Protein AF-A0A5E4L5F6-F1 (afdb_monomer_lite)

Sequence (47 aa):
MVGLESSMDLAESAKKVKKPDVADAERERQKKFYEQLRSRSAPVPEA

Radius of gyration: 19.06 Å; chains: 1; bounding box: 30×30×46 Å

Structure (mmCIF, N/CA/C/O backbone):
data_AF-A0A5E4L5F6-F1
#
_entry.id   AF-A0A5E4L5F6-F1
#
loop_
_atom_site.group_PDB
_atom_site.id
_atom_site.type_symbol
_atom_site.label_atom_id
_atom_site.label_alt_id
_atom_site.label_comp_id
_atom_site.label_asym_id
_atom_site.label_entity_id
_atom_site.label_seq_id
_atom_site.pdbx_PDB_ins_code
_atom_site.Cartn_x
_atom_site.Cartn_y
_atom_site.Cartn_z
_atom_site.occupancy
_atom_site.B_iso_or_equiv
_atom_site.auth_seq_id
_atom_site.auth_comp_id
_atom_site.auth_asym_id
_atom_site.auth_atom_id
_atom_site.pdbx_PDB_model_num
ATOM 1 N N . MET A 1 1 ? 19.440 18.331 -26.395 1.00 54.62 1 MET A N 1
ATOM 2 C CA . MET A 1 1 ? 18.479 18.047 -25.312 1.00 54.62 1 MET A CA 1
ATOM 3 C C . MET A 1 1 ? 17.664 16.829 -25.739 1.00 54.62 1 MET A C 1
ATOM 5 O O . MET A 1 1 ? 16.595 17.010 -26.270 1.00 54.62 1 MET A O 1
ATOM 9 N N . VAL A 1 2 ? 18.232 15.617 -25.652 1.00 59.62 2 VAL A N 1
ATOM 10 C CA . VAL A 1 2 ? 17.595 14.360 -26.141 1.00 59.62 2 VAL A CA 1
ATOM 11 C C . VAL A 1 2 ? 17.484 13.313 -25.015 1.00 59.62 2 VAL A C 1
ATOM 13 O O . VAL A 1 2 ? 16.746 12.343 -25.108 1.00 59.62 2 VAL A O 1
ATOM 16 N N . GLY A 1 3 ? 18.198 13.515 -23.899 1.00 59.75 3 GLY A N 1
ATOM 17 C CA . GLY A 1 3 ? 18.177 12.601 -22.747 1.00 59.75 3 GLY A CA 1
ATOM 18 C C . GLY A 1 3 ? 17.125 12.926 -21.683 1.00 59.75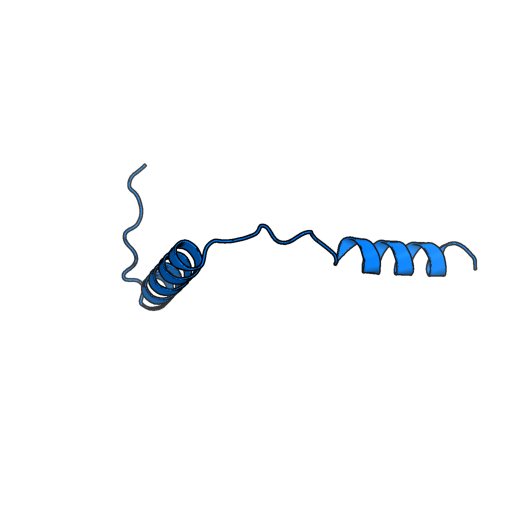 3 GLY A C 1
ATOM 19 O O . GLY A 1 3 ? 16.781 12.059 -20.884 1.00 59.75 3 GLY A O 1
ATOM 20 N N . LEU A 1 4 ? 16.609 14.161 -21.652 1.00 59.84 4 LEU A N 1
ATOM 21 C CA . LEU A 1 4 ? 15.620 14.580 -20.650 1.00 59.84 4 LEU A CA 1
ATOM 22 C C . LEU A 1 4 ? 14.243 13.966 -20.925 1.00 59.84 4 LEU A C 1
ATOM 24 O O . LEU A 1 4 ? 13.631 13.439 -20.003 1.00 59.84 4 LEU A O 1
ATOM 28 N N . GLU A 1 5 ? 13.812 13.950 -22.187 1.00 62.75 5 GLU A N 1
ATOM 29 C CA . GLU A 1 5 ? 12.546 13.336 -22.616 1.00 62.75 5 GLU A CA 1
ATOM 30 C C . GLU A 1 5 ? 12.553 11.826 -22.323 1.00 62.75 5 GLU A C 1
ATOM 32 O O . GLU A 1 5 ? 11.668 11.319 -21.639 1.00 62.75 5 GLU A O 1
ATOM 37 N N . SER A 1 6 ? 13.645 11.136 -22.680 1.00 67.44 6 SER A N 1
ATOM 38 C CA . SER A 1 6 ? 13.829 9.710 -22.371 1.00 67.44 6 SER A CA 1
ATOM 39 C C . SER A 1 6 ? 13.822 9.407 -20.867 1.00 67.44 6 SER A C 1
ATOM 41 O O . SER A 1 6 ? 13.350 8.346 -20.462 1.00 67.44 6 SER A O 1
ATOM 4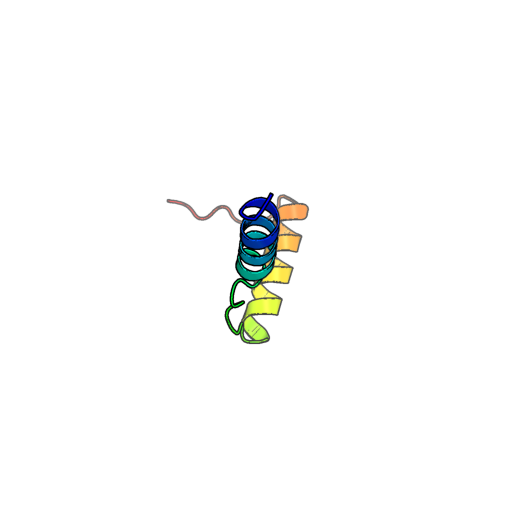3 N N . SER A 1 7 ? 14.3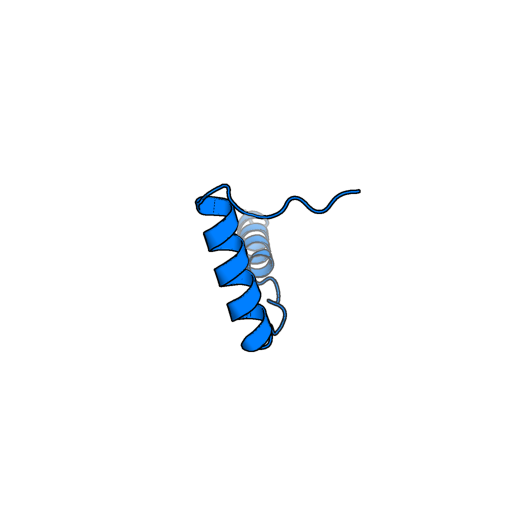36 10.312 -20.030 1.00 71.00 7 SER A N 1
ATOM 44 C CA . SER A 1 7 ? 14.359 10.122 -18.573 1.00 71.00 7 SER A CA 1
ATOM 45 C C . SER A 1 7 ? 12.976 10.326 -17.945 1.00 71.00 7 SER A C 1
ATOM 47 O O . SER A 1 7 ? 12.638 9.647 -16.974 1.00 71.00 7 SER A O 1
ATOM 49 N N . MET A 1 8 ? 12.160 11.228 -18.499 1.0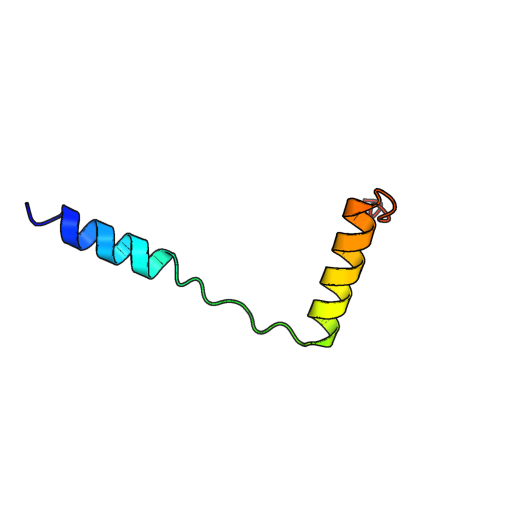0 78.00 8 MET A N 1
ATOM 50 C CA . MET A 1 8 ? 10.783 11.442 -18.043 1.00 78.00 8 MET A CA 1
ATOM 51 C C . MET A 1 8 ? 9.879 10.254 -18.392 1.00 78.00 8 MET A C 1
ATOM 53 O O . MET A 1 8 ? 9.155 9.777 -17.519 1.00 78.00 8 MET A O 1
ATOM 57 N N . ASP A 1 9 ? 10.004 9.693 -19.595 1.00 76.19 9 ASP A N 1
ATOM 58 C CA . ASP A 1 9 ? 9.237 8.507 -20.008 1.00 76.19 9 ASP A CA 1
ATOM 59 C C . ASP A 1 9 ? 9.582 7.263 -19.167 1.00 76.19 9 ASP A C 1
ATOM 61 O O . ASP A 1 9 ? 8.717 6.466 -18.773 1.00 76.19 9 ASP A O 1
ATOM 65 N N . LEU A 1 10 ? 10.862 7.106 -18.816 1.00 76.62 10 LEU A N 1
ATOM 66 C CA . LEU A 1 10 ? 11.316 6.055 -17.904 1.00 76.62 10 LEU A CA 1
ATOM 67 C C . LEU A 1 10 ? 10.771 6.257 -16.482 1.00 76.62 10 LEU A C 1
ATOM 69 O O . LEU A 1 10 ? 10.346 5.297 -15.840 1.00 76.62 10 LEU A O 1
ATOM 73 N N . ALA A 1 11 ? 10.705 7.497 -15.996 1.00 78.12 11 ALA A N 1
ATOM 74 C CA . ALA A 1 11 ? 10.119 7.796 -14.691 1.00 78.12 11 ALA A CA 1
ATOM 75 C C . ALA A 1 11 ? 8.603 7.527 -14.653 1.00 78.12 11 ALA A C 1
ATOM 77 O O . ALA A 1 11 ? 8.079 7.050 -13.644 1.00 78.12 11 ALA A O 1
ATOM 78 N N . GLU A 1 12 ? 7.879 7.799 -15.739 1.00 78.62 12 GLU A N 1
ATOM 79 C CA . GLU A 1 12 ? 6.447 7.501 -15.834 1.00 78.62 12 GLU A CA 1
ATOM 80 C C . GLU A 1 12 ? 6.154 6.004 -15.934 1.00 78.62 12 GLU A C 1
ATOM 82 O O . GLU A 1 12 ? 5.211 5.511 -15.310 1.00 78.62 12 GLU A O 1
ATOM 87 N N . SER A 1 13 ? 6.969 5.257 -16.677 1.00 76.19 13 SER A N 1
ATOM 88 C CA . SER A 1 13 ? 6.844 3.800 -16.749 1.00 76.19 13 SER A CA 1
ATOM 89 C C . SER A 1 13 ? 7.219 3.118 -15.430 1.00 76.19 13 SER A C 1
ATOM 91 O O . SER A 1 13 ? 6.530 2.185 -15.024 1.00 76.19 13 SER A O 1
ATOM 93 N N . ALA A 1 14 ? 8.204 3.634 -14.689 1.00 72.75 14 ALA A N 1
ATOM 94 C CA . ALA A 1 14 ? 8.573 3.121 -13.368 1.00 72.75 14 ALA A CA 1
ATOM 95 C C . ALA A 1 14 ? 7.458 3.274 -12.313 1.00 72.75 14 ALA A C 1
ATOM 97 O O . ALA A 1 14 ? 7.357 2.460 -11.396 1.00 72.75 14 ALA A O 1
ATOM 98 N N . LYS A 1 15 ? 6.567 4.270 -12.450 1.00 72.12 15 LYS A N 1
ATOM 99 C CA . LYS A 1 15 ? 5.375 4.405 -11.586 1.00 72.12 15 LYS A CA 1
ATOM 100 C C . LYS A 1 15 ? 4.349 3.294 -11.815 1.00 72.12 15 LYS A C 1
ATOM 102 O O . LYS A 1 15 ? 3.505 3.053 -10.950 1.00 72.12 15 LYS A O 1
ATOM 107 N N . LYS A 1 16 ? 4.406 2.601 -12.957 1.00 74.75 16 LYS A N 1
ATOM 108 C CA . LYS A 1 16 ? 3.524 1.477 -13.296 1.00 74.75 16 LYS A CA 1
ATOM 109 C C . LYS A 1 16 ? 4.043 0.195 -12.641 1.00 74.75 16 LYS A C 1
ATOM 111 O O . LYS A 1 16 ? 4.351 -0.789 -13.305 1.00 74.75 16 LYS A O 1
ATOM 116 N N . VAL A 1 17 ? 4.136 0.199 -11.314 1.00 69.25 17 VAL A N 1
ATOM 117 C CA . VAL A 1 17 ? 4.406 -1.018 -10.547 1.00 69.25 17 VAL A CA 1
ATOM 118 C C . VAL A 1 17 ? 3.178 -1.917 -10.662 1.00 69.25 17 VAL A C 1
ATOM 120 O O . VAL A 1 17 ? 2.066 -1.506 -10.318 1.00 69.25 17 VAL A O 1
ATOM 123 N N . LYS A 1 18 ? 3.369 -3.141 -11.166 1.00 69.75 18 LYS A N 1
ATOM 124 C CA . LYS A 1 18 ? 2.312 -4.153 -11.242 1.00 69.75 18 LYS A CA 1
ATOM 125 C C . LYS A 1 18 ? 1.824 -4.432 -9.823 1.00 69.75 18 LYS A C 1
ATOM 127 O O . LYS A 1 18 ? 2.533 -5.047 -9.029 1.00 69.75 18 LYS A O 1
ATOM 132 N N . LYS A 1 19 ? 0.631 -3.937 -9.490 1.00 72.44 19 LYS A N 1
ATOM 133 C CA . LYS A 1 19 ? 0.014 -4.232 -8.199 1.00 72.44 19 LYS A CA 1
ATOM 134 C C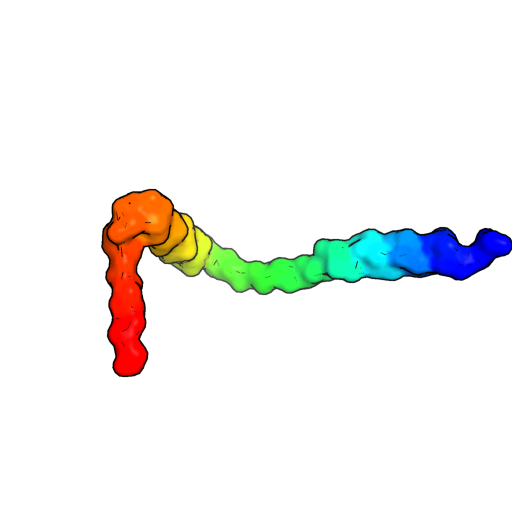 . LYS A 1 19 ? -0.310 -5.729 -8.169 1.00 72.44 19 LYS A C 1
ATOM 136 O O . LYS A 1 19 ? -0.835 -6.233 -9.163 1.00 72.44 19 LYS A O 1
ATOM 141 N N . PRO A 1 20 ? 0.031 -6.445 -7.088 1.00 71.06 20 PRO A N 1
ATOM 142 C CA . PRO A 1 20 ? -0.369 -7.835 -6.950 1.00 71.06 20 PRO A CA 1
ATOM 143 C C . PRO A 1 20 ? -1.896 -7.913 -6.885 1.00 71.06 20 PRO A C 1
ATOM 145 O O . PRO A 1 20 ? -2.537 -7.052 -6.275 1.00 71.06 20 PRO A O 1
ATOM 148 N N . ASP A 1 21 ? -2.475 -8.941 -7.503 1.00 75.19 21 ASP A N 1
ATOM 149 C CA . ASP A 1 21 ? -3.891 -9.241 -7.321 1.00 75.19 21 ASP A CA 1
ATOM 150 C C . ASP A 1 21 ? -4.106 -9.712 -5.882 1.00 75.19 21 ASP A C 1
ATOM 152 O O . ASP A 1 21 ? -3.740 -10.822 -5.498 1.00 75.19 21 ASP A O 1
ATOM 156 N N . VAL A 1 22 ? -4.668 -8.826 -5.061 1.00 76.38 22 VAL A N 1
ATOM 157 C CA . VAL A 1 22 ? -5.052 -9.137 -3.684 1.00 76.38 22 VAL A CA 1
ATOM 158 C C . VAL A 1 22 ? -6.499 -9.614 -3.701 1.00 76.38 22 VAL A C 1
ATOM 160 O O . VAL A 1 22 ? -7.389 -8.854 -4.103 1.00 76.38 22 VAL A O 1
ATOM 163 N N . ALA A 1 23 ? -6.723 -10.851 -3.250 1.00 82.88 23 ALA A N 1
ATOM 164 C CA . ALA A 1 23 ? -8.054 -11.415 -3.048 1.00 82.88 23 ALA A CA 1
ATOM 165 C C . ALA A 1 23 ? -8.881 -10.533 -2.096 1.00 82.88 23 ALA A C 1
ATOM 167 O O . ALA A 1 23 ? -8.340 -9.962 -1.147 1.00 82.88 23 ALA A O 1
ATOM 168 N N . ASP A 1 24 ? -10.194 -10.432 -2.315 1.00 79.88 24 ASP A N 1
ATOM 169 C CA . ASP A 1 24 ? -11.046 -9.503 -1.554 1.00 79.88 24 ASP A CA 1
ATOM 170 C C . ASP A 1 24 ? -11.002 -9.761 -0.038 1.00 79.88 24 ASP A C 1
ATOM 172 O O . ASP A 1 24 ? -10.921 -8.817 0.750 1.00 79.88 24 ASP A O 1
ATOM 176 N N . ALA A 1 25 ? -10.914 -11.031 0.369 1.00 78.62 25 ALA A N 1
ATOM 177 C CA . ALA A 1 25 ? -10.755 -11.426 1.769 1.00 78.62 25 ALA A CA 1
ATOM 178 C C . ALA A 1 25 ? -9.471 -10.869 2.418 1.00 78.62 25 ALA A C 1
ATOM 180 O O . ALA A 1 25 ? -9.469 -10.505 3.594 1.00 78.62 25 ALA A O 1
ATOM 181 N N . GLU A 1 26 ? -8.378 -10.776 1.661 1.00 78.62 26 GLU A N 1
ATOM 182 C CA . GLU A 1 26 ? -7.103 -10.254 2.155 1.00 78.62 26 GLU A CA 1
ATOM 183 C C . GLU A 1 26 ? -7.121 -8.720 2.232 1.00 78.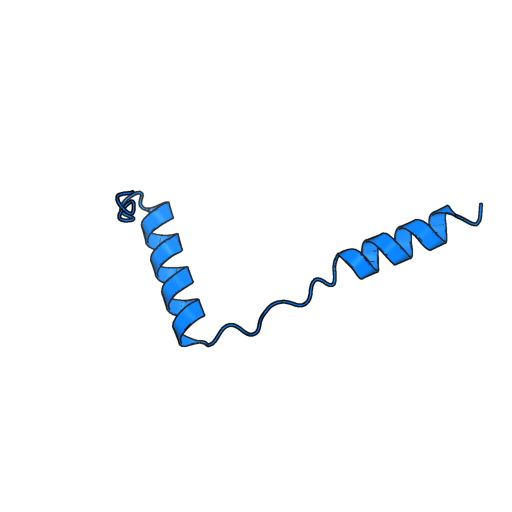62 26 GLU A C 1
ATOM 185 O O . GLU A 1 26 ? -6.601 -8.138 3.184 1.00 78.62 26 GLU A O 1
ATOM 190 N N . ARG A 1 27 ? -7.831 -8.040 1.318 1.00 85.19 27 ARG A N 1
ATOM 191 C CA . ARG A 1 27 ? -8.049 -6.584 1.424 1.00 85.19 27 ARG A CA 1
ATOM 192 C C . ARG A 1 27 ? -8.815 -6.217 2.690 1.00 85.19 27 ARG A C 1
ATOM 194 O O . ARG A 1 27 ? -8.500 -5.212 3.325 1.00 85.19 27 ARG A O 1
ATOM 201 N N . GLU A 1 28 ? -9.822 -7.004 3.062 1.00 84.94 28 GLU A N 1
ATOM 202 C CA . GLU A 1 28 ? -10.568 -6.780 4.303 1.00 84.94 28 GLU A CA 1
ATOM 203 C C . GLU A 1 28 ? -9.706 -6.983 5.550 1.00 84.94 28 GLU A C 1
ATOM 205 O O . GLU A 1 28 ? -9.793 -6.187 6.487 1.00 84.94 28 GLU A O 1
ATOM 210 N N . ARG A 1 29 ? -8.845 -8.010 5.561 1.00 84.44 29 ARG A N 1
ATOM 211 C CA . ARG A 1 29 ? -7.887 -8.238 6.655 1.00 84.44 29 ARG A CA 1
ATOM 212 C C . ARG A 1 29 ? -6.929 -7.066 6.807 1.00 84.44 29 ARG A C 1
ATOM 214 O O . ARG A 1 29 ? -6.766 -6.561 7.915 1.00 84.44 29 ARG A O 1
ATOM 221 N N . GLN A 1 30 ? -6.369 -6.588 5.699 1.00 85.50 30 GLN A N 1
ATOM 222 C CA . GLN A 1 30 ? -5.479 -5.430 5.696 1.00 85.50 30 GLN A CA 1
ATOM 223 C C . GLN A 1 30 ? -6.184 -4.178 6.221 1.00 85.50 30 GLN A C 1
ATOM 225 O O . GLN A 1 30 ? -5.644 -3.504 7.092 1.00 85.50 30 GLN A O 1
ATOM 230 N N . LYS A 1 31 ? -7.415 -3.890 5.772 1.00 87.75 31 LYS A N 1
ATOM 231 C CA . LYS A 1 31 ? -8.200 -2.751 6.282 1.00 87.75 31 LYS A CA 1
ATOM 232 C C . LYS A 1 31 ? -8.402 -2.818 7.796 1.00 87.75 31 LYS A C 1
ATOM 234 O O . LYS A 1 31 ? -8.085 -1.852 8.482 1.00 87.75 31 LYS A O 1
ATOM 239 N N . LYS A 1 32 ? -8.852 -3.965 8.315 1.00 87.31 32 LYS A N 1
ATOM 240 C CA . LYS A 1 32 ? -9.064 -4.168 9.759 1.00 87.31 32 LYS A CA 1
ATOM 241 C C . LYS A 1 32 ? -7.765 -4.019 10.552 1.00 87.31 32 LYS A C 1
ATOM 243 O O . LYS A 1 32 ? -7.754 -3.396 11.608 1.00 87.31 32 LYS A O 1
ATOM 248 N N . PHE A 1 33 ? -6.662 -4.547 10.029 1.00 85.44 33 PHE A N 1
ATOM 249 C CA . PHE A 1 33 ? -5.347 -4.407 10.649 1.00 85.44 33 PHE A CA 1
ATOM 250 C C . PHE A 1 33 ? -4.875 -2.944 10.684 1.00 85.44 33 PHE A C 1
ATOM 252 O O . PHE A 1 33 ? -4.421 -2.464 11.722 1.00 85.44 33 PHE A O 1
ATOM 259 N N . TYR A 1 34 ? -5.041 -2.196 9.588 1.00 84.69 34 TYR A N 1
ATOM 260 C CA . TYR A 1 34 ? -4.704 -0.769 9.544 1.00 84.69 34 TYR A CA 1
ATOM 261 C C . TYR A 1 34 ? -5.588 0.080 10.465 1.00 84.69 34 TYR A C 1
ATOM 263 O O . TYR A 1 34 ? -5.094 1.025 11.083 1.00 84.69 34 TYR A O 1
ATOM 271 N N . GLU A 1 35 ? -6.871 -0.257 10.600 1.00 86.00 35 GLU A N 1
ATOM 272 C CA . GLU A 1 35 ? -7.769 0.374 11.573 1.00 86.00 35 GLU A CA 1
ATOM 273 C C . GLU A 1 35 ? -7.283 0.145 13.010 1.00 86.00 35 GLU A C 1
ATOM 275 O O . GLU A 1 35 ? -7.182 1.105 13.774 1.00 86.00 35 GLU A O 1
ATOM 280 N N . GLN A 1 36 ? -6.882 -1.086 13.347 1.00 82.50 36 GLN A N 1
ATOM 281 C CA . GLN A 1 36 ? -6.316 -1.428 14.658 1.00 82.50 36 GLN A CA 1
ATOM 282 C C . GLN A 1 36 ? -4.973 -0.731 14.937 1.00 82.50 36 GLN A C 1
ATOM 284 O O . GLN A 1 36 ? -4.696 -0.308 16.062 1.00 82.50 36 GLN A O 1
ATOM 289 N N . LEU A 1 37 ? -4.125 -0.587 13.915 1.00 81.44 37 LEU A N 1
ATOM 290 C CA . LEU A 1 37 ? -2.870 0.168 13.999 1.00 81.44 37 LEU A CA 1
ATOM 291 C C . LEU A 1 37 ? -3.141 1.642 14.301 1.00 81.44 37 LEU A C 1
ATOM 293 O O . LEU A 1 37 ? -2.490 2.232 15.164 1.00 81.44 37 LEU A O 1
ATOM 297 N N . ARG A 1 38 ? -4.135 2.231 13.628 1.00 81.94 38 ARG A N 1
ATOM 298 C CA . ARG A 1 38 ? -4.534 3.626 13.840 1.00 81.94 38 ARG A CA 1
ATOM 299 C C . ARG A 1 38 ? -5.115 3.851 15.236 1.00 81.94 38 ARG A C 1
ATOM 301 O O . ARG A 1 38 ? -4.848 4.894 15.829 1.00 81.94 38 ARG A O 1
ATOM 308 N N . SER A 1 39 ? -5.853 2.885 15.780 1.00 83.56 39 SER A N 1
ATOM 309 C CA . SER A 1 39 ? -6.339 2.918 17.165 1.00 83.56 39 SER A CA 1
ATOM 310 C C . SER A 1 39 ? -5.276 2.543 18.204 1.00 83.56 39 SER A C 1
ATOM 312 O O . SER A 1 39 ? -5.579 2.558 19.394 1.00 83.56 39 SER A O 1
ATOM 314 N N . ARG A 1 40 ? -4.033 2.237 17.789 1.00 73.50 40 ARG A N 1
ATOM 315 C CA . ARG A 1 40 ? -2.918 1.798 18.656 1.00 73.50 40 ARG A CA 1
ATOM 316 C C . ARG A 1 40 ? -3.261 0.558 19.493 1.00 73.50 40 ARG A C 1
ATOM 318 O O . ARG A 1 40 ? -2.689 0.351 20.556 1.00 73.50 40 ARG A O 1
ATOM 325 N N . SER A 1 41 ? -4.192 -0.256 19.005 1.00 70.81 41 SER A N 1
ATOM 326 C CA . SER A 1 41 ? -4.648 -1.496 19.638 1.00 70.81 41 SER A CA 1
ATOM 327 C C . SER A 1 41 ? -4.240 -2.732 18.836 1.00 70.81 41 SER A C 1
ATOM 329 O O . SER A 1 41 ? -4.710 -3.830 19.128 1.00 70.81 41 SER A O 1
ATOM 331 N N . ALA A 1 42 ? -3.431 -2.559 17.785 1.00 68.50 42 ALA A N 1
ATOM 332 C CA . ALA A 1 42 ? -2.930 -3.672 16.998 1.00 68.50 42 ALA A CA 1
ATOM 333 C C . ALA A 1 42 ? -2.012 -4.552 17.862 1.00 68.50 42 ALA A C 1
ATOM 335 O O . ALA A 1 42 ? -1.105 -4.018 18.509 1.00 68.50 42 ALA A O 1
ATOM 336 N N . PRO A 1 43 ? -2.222 -5.880 17.870 1.00 66.19 43 PRO A N 1
ATOM 337 C CA . PRO A 1 43 ? -1.316 -6.795 18.544 1.00 66.19 43 PRO A CA 1
ATOM 338 C C . PRO A 1 43 ? 0.045 -6.727 17.850 1.00 66.19 43 PRO A C 1
ATOM 340 O O . PRO A 1 43 ? 0.153 -6.953 16.643 1.00 66.19 43 PRO A O 1
ATOM 343 N N . VAL A 1 44 ? 1.080 -6.374 18.609 1.00 68.69 44 VAL A N 1
ATOM 344 C CA . VAL A 1 44 ? 2.463 -6.479 18.146 1.00 68.69 44 VAL A CA 1
ATOM 345 C C . VAL A 1 44 ? 2.785 -7.972 18.108 1.00 68.69 44 VAL A C 1
ATOM 347 O O . VAL A 1 44 ? 2.636 -8.624 19.143 1.00 68.69 44 VAL A O 1
ATOM 350 N N . PRO A 1 45 ? 3.157 -8.547 16.952 1.00 66.88 45 PRO A N 1
ATOM 351 C CA . PRO A 1 45 ? 3.605 -9.929 16.925 1.00 66.88 45 PRO A CA 1
ATOM 352 C C . PRO A 1 45 ? 4.871 -10.042 17.782 1.00 66.88 45 PRO A C 1
ATOM 354 O O . PRO A 1 45 ? 5.826 -9.292 17.569 1.00 66.88 45 PRO A O 1
ATOM 357 N N . GLU A 1 46 ? 4.851 -10.929 18.778 1.00 66.69 46 GLU A N 1
ATOM 358 C CA . GLU A 1 46 ? 6.061 -11.283 19.524 1.00 66.69 46 GLU A CA 1
ATOM 359 C C . GLU A 1 46 ? 7.046 -11.986 18.579 1.00 66.69 46 GLU A C 1
ATOM 361 O O . GLU A 1 46 ? 6.634 -12.748 17.699 1.00 66.69 46 GLU A O 1
ATOM 366 N N . ALA A 1 47 ? 8.324 -11.626 18.720 1.00 62.69 47 ALA A N 1
ATOM 367 C CA . ALA A 1 47 ? 9.429 -12.079 17.878 1.00 62.69 47 ALA A CA 1
ATOM 368 C C . ALA A 1 47 ? 9.811 -13.542 18.133 1.00 62.69 47 ALA A C 1
ATOM 370 O O . ALA A 1 47 ? 9.708 -13.984 19.300 1.00 62.69 47 ALA A O 1
#

Secondary structure (DSSP, 8-state):
--HHHHHHHHHHHHT--------HHHHHHHHHHHHHHHTT-PPPPP-

Foldseek 3Di:
DPVVVVVVVVVVVVVPDPDDPDDPVRVVVVVVQVVCVVVVNHDDDDD

pLDDT: mean 74.83, std 8.39, range [54.62, 87.75]